Protein AF-A0A843I960-F1 (afdb_monomer_lite)

Structure (mmCIF, N/CA/C/O backbone):
data_AF-A0A843I960-F1
#
_entry.id   AF-A0A843I960-F1
#
loop_
_atom_site.group_PDB
_atom_site.id
_atom_site.type_symbol
_atom_site.label_atom_id
_atom_site.label_alt_id
_atom_site.label_comp_id
_atom_site.label_asym_id
_atom_site.label_entity_id
_atom_site.label_seq_id
_atom_site.pdbx_PDB_ins_code
_atom_site.Cartn_x
_atom_site.Cartn_y
_atom_site.Cartn_z
_atom_site.occupancy
_atom_site.B_iso_or_equiv
_atom_site.auth_seq_id
_atom_site.auth_comp_id
_atom_site.auth_asym_id
_atom_site.auth_atom_id
_atom_site.pdbx_PDB_model_num
ATOM 1 N N . MET A 1 1 ? -19.407 9.917 15.251 1.00 71.75 1 MET A N 1
ATOM 2 C CA . MET A 1 1 ? -18.245 10.824 15.195 1.00 71.75 1 MET A CA 1
ATOM 3 C C . MET A 1 1 ? -16.997 9.963 15.181 1.00 71.75 1 MET A C 1
ATOM 5 O O . MET A 1 1 ? -16.926 9.019 15.966 1.00 71.75 1 MET A O 1
ATOM 9 N N . LYS A 1 2 ? -16.016 10.281 14.335 1.00 81.62 2 LYS A N 1
ATOM 10 C CA . LYS A 1 2 ? -14.798 9.484 14.165 1.00 81.62 2 LYS A CA 1
ATOM 11 C C . LYS A 1 2 ? -13.556 10.279 14.523 1.00 81.62 2 LYS A C 1
ATOM 13 O O . LYS A 1 2 ? -13.384 11.419 14.101 1.00 81.62 2 LYS A O 1
ATOM 18 N N . LYS A 1 3 ? -12.674 9.655 15.297 1.00 86.44 3 LYS A N 1
ATOM 19 C CA . LYS A 1 3 ? -11.383 10.239 15.646 1.00 86.44 3 LYS A CA 1
ATOM 20 C C . LYS A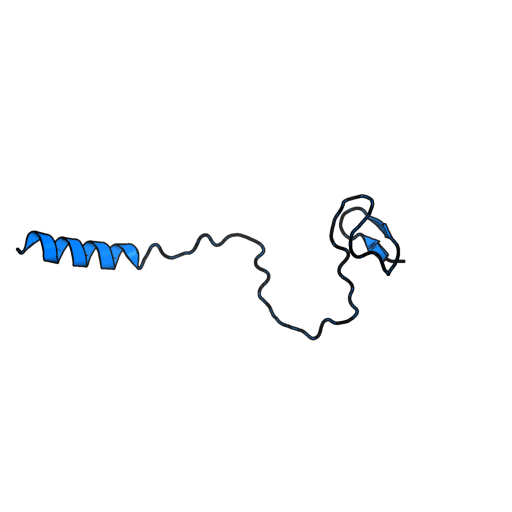 1 3 ? -10.388 9.983 14.520 1.00 86.44 3 LYS A C 1
ATOM 22 O O . LYS A 1 3 ? -10.229 8.846 14.082 1.00 86.44 3 LYS A O 1
ATOM 27 N N . CYS A 1 4 ? -9.711 11.028 14.062 1.00 89.38 4 CYS A N 1
ATOM 28 C CA . CYS A 1 4 ? -8.624 10.899 13.107 1.00 89.38 4 CYS A CA 1
ATOM 29 C C . CYS A 1 4 ? -7.461 10.118 13.746 1.00 89.38 4 CYS A C 1
ATOM 31 O O . CYS A 1 4 ? -7.019 10.505 14.831 1.00 89.38 4 CYS A O 1
ATOM 33 N N . PRO A 1 5 ? -6.938 9.059 13.099 1.00 84.88 5 PRO A N 1
ATOM 34 C CA . PRO A 1 5 ? -5.807 8.302 13.635 1.00 84.88 5 PRO A CA 1
ATOM 35 C C . PRO A 1 5 ? -4.495 9.101 13.636 1.00 84.88 5 PRO A C 1
ATOM 37 O O . PRO A 1 5 ? -3.624 8.810 14.446 1.00 84.88 5 PRO A O 1
ATOM 40 N N . GLU A 1 6 ? -4.373 10.125 12.786 1.00 89.75 6 GLU A N 1
ATOM 41 C CA . GLU A 1 6 ? -3.125 10.888 12.634 1.00 89.75 6 GLU A CA 1
ATOM 42 C C . GLU A 1 6 ? -3.002 12.042 13.631 1.00 89.75 6 GLU A C 1
ATOM 44 O O . GLU A 1 6 ? -1.979 12.195 14.286 1.00 89.75 6 GLU A O 1
ATOM 49 N N . CYS A 1 7 ? -4.036 12.880 13.750 1.00 91.88 7 CYS A N 1
ATOM 50 C CA . CYS A 1 7 ? -3.982 14.084 14.590 1.00 91.88 7 CYS A CA 1
ATOM 51 C C . CYS A 1 7 ? -4.883 14.017 15.826 1.00 91.88 7 CYS A C 1
ATOM 53 O O . CYS A 1 7 ? -4.814 14.884 16.692 1.00 91.88 7 CYS A O 1
ATOM 55 N N . GLY A 1 8 ? -5.751 13.006 15.916 1.00 90.38 8 GLY A N 1
ATOM 56 C CA . GLY A 1 8 ? -6.688 12.855 17.023 1.00 90.38 8 GLY A CA 1
ATOM 57 C C . GLY A 1 8 ? -7.915 13.770 16.982 1.00 90.38 8 GLY A C 1
ATOM 58 O O . GLY A 1 8 ? -8.707 13.709 17.921 1.00 90.38 8 GLY A O 1
ATOM 59 N N . GLU A 1 9 ? -8.099 14.564 15.922 1.00 92.69 9 GLU A N 1
ATOM 60 C CA . GLU A 1 9 ? -9.286 15.408 15.725 1.00 92.69 9 GLU A CA 1
ATOM 61 C C . GLU A 1 9 ? -10.563 14.568 15.643 1.00 92.69 9 GLU A C 1
ATOM 63 O O . GLU A 1 9 ? -10.561 13.490 15.042 1.00 92.69 9 GLU A O 1
ATOM 68 N N . ILE A 1 10 ? -11.665 15.069 16.197 1.00 90.06 10 ILE A N 1
ATOM 69 C CA . ILE A 1 10 ? -12.962 14.397 16.113 1.00 90.06 10 ILE A CA 1
ATOM 70 C C . ILE A 1 10 ? -13.733 14.986 14.930 1.00 90.06 10 ILE A C 1
ATOM 72 O O . ILE A 1 10 ? -14.191 16.120 14.979 1.00 90.06 10 ILE A O 1
ATOM 76 N N . GLY A 1 11 ? -13.874 14.203 13.863 1.00 84.38 11 GLY A N 1
ATOM 77 C CA . GLY A 1 11 ? -14.648 14.570 12.680 1.00 84.38 11 GLY A CA 1
ATOM 78 C C . GLY A 1 11 ? -16.015 13.888 12.618 1.00 84.38 11 GLY A C 1
ATOM 79 O O . GLY A 1 11 ? -16.296 12.916 13.329 1.00 84.38 11 GLY A O 1
ATOM 80 N N . ASP A 1 12 ? -16.862 14.368 11.712 1.00 83.56 12 ASP A N 1
ATOM 81 C CA . ASP A 1 12 ? -18.141 13.732 11.392 1.00 83.56 12 ASP A CA 1
ATOM 82 C C . ASP A 1 12 ? -17.946 12.388 10.691 1.00 83.56 12 ASP A C 1
ATOM 84 O O . ASP A 1 12 ? -17.016 12.223 9.901 1.00 83.56 12 ASP A O 1
ATOM 88 N N . ASP A 1 13 ? -18.854 11.435 10.911 1.00 80.06 13 ASP A N 1
ATOM 89 C CA . ASP A 1 13 ? -18.753 10.096 10.307 1.00 80.06 13 ASP A CA 1
ATOM 90 C C . ASP A 1 13 ? -18.788 10.145 8.771 1.00 80.06 13 ASP A C 1
ATOM 92 O O . ASP A 1 13 ? -18.092 9.374 8.103 1.00 80.06 13 ASP A O 1
ATOM 96 N N . SER A 1 14 ? -19.485 11.139 8.214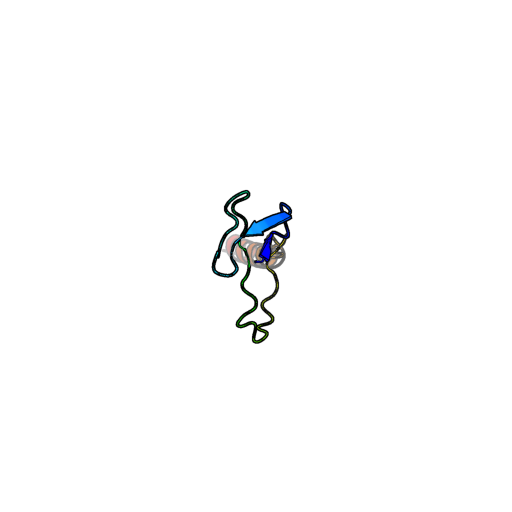 1.00 81.12 14 SER A N 1
ATOM 97 C CA . SER A 1 14 ? -19.590 11.423 6.779 1.00 81.12 14 SER A CA 1
ATOM 98 C C . SER A 1 14 ? -18.337 12.058 6.158 1.00 81.12 14 SER A C 1
ATOM 100 O O . SER A 1 14 ? -18.196 12.064 4.935 1.00 81.12 14 SER A O 1
ATOM 102 N N . SER A 1 15 ? -17.402 12.580 6.959 1.00 81.38 15 SER A N 1
ATOM 103 C CA . SER A 1 15 ? -16.237 13.314 6.445 1.00 81.38 15 SER A CA 1
ATOM 104 C C . SER A 1 15 ? -15.199 12.379 5.826 1.00 81.38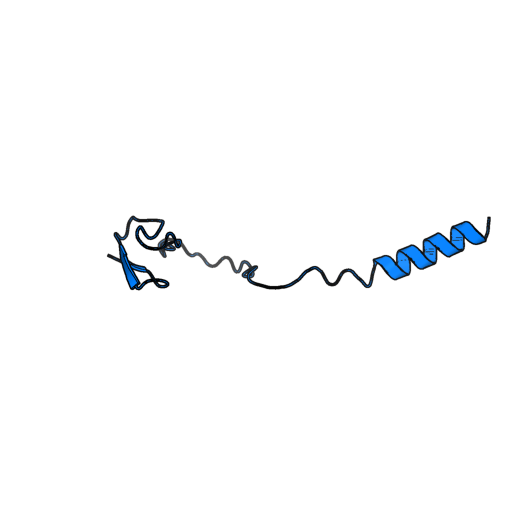 15 SER A C 1
ATOM 106 O O . SER A 1 15 ? -14.613 11.559 6.520 1.00 81.38 15 SER A O 1
ATOM 108 N N . ILE A 1 16 ? -14.908 12.496 4.531 1.00 85.44 16 ILE A N 1
ATOM 109 C CA . ILE A 1 16 ? -13.915 11.632 3.852 1.00 85.44 16 ILE A CA 1
ATOM 110 C C . ILE A 1 16 ? -12.474 12.022 4.224 1.00 85.44 16 ILE A C 1
ATOM 112 O O . ILE A 1 16 ? -11.576 11.181 4.211 1.00 85.44 16 ILE A O 1
ATOM 116 N N . PHE A 1 17 ? -12.252 13.282 4.598 1.00 90.38 17 PHE A N 1
ATOM 117 C CA . PHE A 1 17 ? -10.946 13.828 4.967 1.00 90.38 17 PHE A CA 1
ATOM 118 C C . PHE A 1 17 ? -11.029 14.572 6.297 1.00 90.38 17 PHE A C 1
ATOM 120 O O . PHE A 1 17 ? -12.047 15.192 6.615 1.00 90.38 17 PHE A O 1
ATOM 127 N N . CYS A 1 18 ? -9.949 14.520 7.071 1.00 91.44 18 CYS A N 1
ATOM 128 C CA . CYS A 1 18 ? -9.819 15.275 8.304 1.00 91.44 18 CYS A CA 1
ATOM 129 C C . CYS A 1 18 ? -9.689 16.768 7.990 1.00 91.44 18 CYS A C 1
ATOM 131 O O . CYS A 1 18 ? -8.797 17.167 7.248 1.00 91.44 18 CYS A O 1
ATOM 133 N N . GLN A 1 19 ? -10.546 17.593 8.593 1.00 90.56 19 GLN A N 1
ATOM 134 C CA . GLN A 1 19 ? -10.529 19.049 8.409 1.00 90.56 19 GLN A CA 1
ATOM 135 C C . GLN A 1 19 ? -9.316 19.727 9.067 1.00 90.56 19 GLN A C 1
ATOM 137 O O . GLN A 1 19 ? -8.968 20.840 8.694 1.00 90.56 19 GLN A O 1
ATOM 142 N N . ASN A 1 20 ? -8.671 19.063 10.031 1.00 92.31 20 ASN A N 1
ATOM 143 C CA . ASN A 1 20 ? -7.529 19.612 10.763 1.00 92.31 20 ASN A CA 1
ATOM 144 C C . ASN A 1 20 ? -6.187 19.273 10.083 1.00 92.31 20 ASN A C 1
ATOM 146 O O . ASN A 1 20 ? -5.384 20.161 9.825 1.00 92.31 20 ASN A O 1
ATOM 150 N N . CYS A 1 21 ? -5.946 18.002 9.733 1.00 92.88 21 CYS A N 1
ATOM 151 C CA . CYS A 1 21 ? -4.664 17.572 9.149 1.00 92.88 21 CYS A CA 1
ATOM 152 C C . CYS A 1 21 ? -4.715 17.194 7.660 1.00 92.88 21 CYS A C 1
ATOM 154 O O . CYS A 1 21 ? -3.674 16.928 7.066 1.00 92.88 21 CYS A O 1
ATOM 156 N N . GLY A 1 22 ? -5.902 17.111 7.052 1.00 89.06 22 GLY A N 1
ATOM 157 C CA . GLY A 1 22 ? -6.074 16.715 5.651 1.00 89.06 22 GLY A CA 1
ATOM 158 C C . GLY A 1 22 ? -5.972 15.210 5.373 1.00 89.06 22 GLY A C 1
ATOM 159 O O . GLY A 1 22 ? -6.200 14.799 4.235 1.00 89.06 22 GLY A O 1
ATOM 160 N N . ASN A 1 23 ? -5.674 14.364 6.372 1.00 88.38 23 ASN A N 1
ATOM 161 C CA . ASN A 1 23 ? -5.564 12.922 6.137 1.00 88.38 23 ASN A CA 1
ATOM 162 C C . ASN A 1 23 ? -6.919 12.283 5.790 1.00 88.38 23 ASN A C 1
ATOM 164 O O . ASN A 1 23 ? -7.969 12.688 6.297 1.00 88.38 23 ASN A O 1
ATOM 168 N N . LYS A 1 24 ? -6.901 11.246 4.948 1.00 86.19 24 LYS A N 1
ATOM 169 C CA . LYS A 1 24 ? -8.107 10.521 4.540 1.00 86.19 24 LYS A CA 1
ATOM 170 C C . LYS A 1 24 ? -8.660 9.711 5.715 1.00 86.19 24 LYS A C 1
ATOM 172 O O . LYS A 1 24 ? -8.003 8.820 6.242 1.00 86.19 24 LYS A O 1
ATOM 177 N N . LEU A 1 25 ? -9.898 9.997 6.101 1.00 85.44 25 LEU A N 1
ATOM 178 C CA . LEU A 1 25 ? -10.637 9.241 7.104 1.00 85.44 25 LEU A CA 1
ATOM 179 C C . LEU A 1 25 ? -11.319 8.070 6.395 1.00 85.44 25 LEU A C 1
ATOM 181 O O . LEU A 1 25 ? -12.424 8.200 5.866 1.00 85.44 25 LEU A O 1
ATOM 185 N N 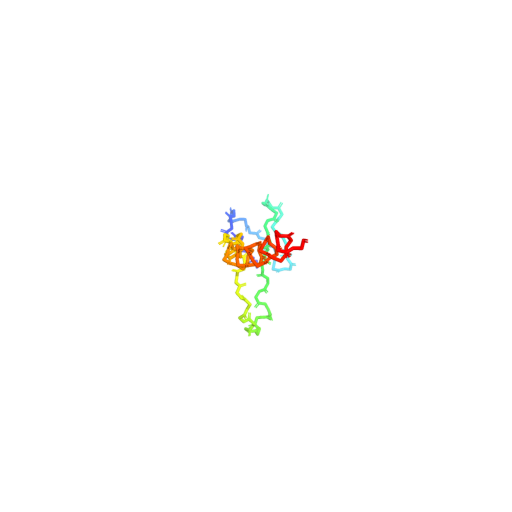. GLU A 1 26 ? -10.624 6.938 6.319 1.00 73.19 26 GLU A N 1
ATOM 186 C CA . GLU A 1 26 ? -11.109 5.759 5.606 1.00 73.19 26 GLU A CA 1
ATOM 187 C C . GLU A 1 26 ? -12.428 5.258 6.220 1.00 73.19 26 GLU A C 1
ATOM 189 O O . GLU A 1 26 ? -12.478 4.865 7.385 1.00 73.19 26 GLU A O 1
ATOM 194 N N . ASN A 1 27 ? -13.520 5.318 5.450 1.00 65.94 27 ASN A N 1
ATOM 195 C CA . ASN A 1 27 ? -14.827 4.852 5.903 1.00 65.94 27 ASN A CA 1
ATOM 196 C C . ASN A 1 27 ? -14.861 3.316 5.837 1.00 65.94 27 ASN A C 1
ATOM 198 O O . ASN A 1 27 ? -14.737 2.734 4.758 1.00 65.94 27 ASN A O 1
ATOM 202 N N . ILE A 1 28 ? -15.009 2.652 6.984 1.00 62.12 28 ILE A N 1
ATOM 203 C CA . ILE A 1 28 ? -15.066 1.185 7.091 1.00 62.12 28 ILE A CA 1
ATOM 204 C C . ILE A 1 28 ? -16.497 0.688 6.815 1.00 62.12 28 ILE A C 1
ATOM 206 O O . ILE A 1 28 ? -17.012 -0.154 7.536 1.00 62.12 28 ILE A O 1
ATOM 210 N N . GLU A 1 29 ? -17.175 1.202 5.789 1.00 60.88 29 GLU A N 1
ATOM 211 C CA . GLU A 1 29 ? -18.531 0.732 5.457 1.00 60.88 29 GLU A CA 1
ATOM 212 C C . GLU A 1 29 ? -18.584 -0.251 4.290 1.00 60.88 29 GLU A C 1
ATOM 214 O O . GLU A 1 29 ? -19.632 -0.830 4.056 1.00 60.88 29 GLU A O 1
ATOM 219 N N . ASN A 1 30 ? -17.473 -0.534 3.602 1.00 58.38 30 ASN A N 1
ATOM 220 C CA . ASN A 1 30 ? -17.398 -1.635 2.633 1.00 58.38 30 ASN A CA 1
ATOM 221 C C . ASN A 1 30 ? -15.940 -2.046 2.379 1.00 58.38 30 ASN A C 1
ATOM 223 O O . ASN A 1 30 ? -15.362 -1.742 1.337 1.00 58.38 30 ASN A O 1
ATOM 227 N N . ARG A 1 31 ? -15.326 -2.762 3.327 1.00 53.09 31 ARG A N 1
ATOM 228 C CA . ARG A 1 31 ? -14.122 -3.558 3.041 1.00 53.09 31 ARG A CA 1
ATOM 229 C C . ARG A 1 31 ? -14.505 -5.025 2.898 1.00 53.09 31 ARG A C 1
ATOM 231 O O . ARG A 1 31 ? -14.201 -5.842 3.761 1.00 53.09 31 ARG A O 1
ATOM 238 N N . THR A 1 32 ? -15.110 -5.387 1.769 1.00 54.72 32 THR A N 1
ATOM 239 C CA . THR A 1 32 ? -14.837 -6.724 1.241 1.00 54.72 32 THR A CA 1
ATOM 240 C C . THR A 1 32 ? -13.358 -6.724 0.899 1.00 54.72 32 THR A C 1
ATOM 242 O O . THR A 1 32 ? -12.907 -5.945 0.059 1.00 54.72 32 THR A O 1
ATOM 245 N N . VAL A 1 33 ? -12.606 -7.532 1.636 1.00 64.81 33 VAL A N 1
ATOM 246 C CA . VAL A 1 33 ? -11.172 -7.757 1.495 1.00 64.81 33 VAL A CA 1
ATOM 247 C C . VAL A 1 33 ? -10.816 -7.922 0.016 1.00 64.81 33 VAL A C 1
ATOM 249 O O . VAL A 1 33 ? -10.960 -8.997 -0.558 1.00 64.81 33 VAL A O 1
ATOM 252 N N . LYS A 1 34 ? -10.313 -6.861 -0.615 1.00 51.72 34 LYS A N 1
ATOM 253 C CA . LYS A 1 34 ? -9.299 -7.033 -1.645 1.00 51.72 34 LYS A CA 1
ATOM 254 C C . LYS A 1 34 ? -7.984 -6.833 -0.931 1.00 51.72 34 LYS A C 1
ATOM 256 O O . LYS A 1 34 ? -7.615 -5.716 -0.585 1.00 51.72 34 LYS A O 1
ATOM 261 N N . ASN A 1 35 ? -7.323 -7.957 -0.675 1.00 62.69 35 ASN A N 1
ATOM 262 C CA . ASN A 1 35 ? -5.881 -8.002 -0.527 1.00 62.69 35 ASN A CA 1
ATOM 263 C C . ASN A 1 35 ? -5.277 -7.373 -1.788 1.00 62.69 35 ASN A C 1
ATOM 265 O O . ASN A 1 35 ? -5.008 -8.058 -2.769 1.00 62.69 35 ASN A O 1
ATOM 269 N N . THR A 1 36 ? -5.125 -6.057 -1.774 1.00 42.03 36 THR A N 1
ATOM 270 C CA . THR A 1 36 ? -4.207 -5.353 -2.652 1.00 42.03 36 THR A CA 1
ATOM 271 C C . THR A 1 36 ? -2.991 -5.067 -1.782 1.00 42.03 36 THR A C 1
ATOM 273 O O . THR A 1 36 ? -3.156 -4.429 -0.738 1.00 42.03 36 THR A O 1
ATOM 276 N N . PRO A 1 37 ? -1.799 -5.575 -2.138 1.00 48.91 37 PRO A N 1
ATOM 277 C CA . PRO A 1 37 ? -0.568 -5.232 -1.449 1.00 48.91 37 PRO A CA 1
ATOM 278 C C . PRO A 1 37 ? -0.482 -3.716 -1.296 1.00 48.91 37 PRO A C 1
ATOM 280 O O . PRO A 1 37 ? -0.588 -2.972 -2.271 1.00 48.91 37 PRO A O 1
ATOM 283 N N . GLN A 1 38 ? -0.357 -3.293 -0.043 1.00 46.22 38 GLN A N 1
ATOM 284 C CA . GLN A 1 38 ? -0.023 -1.942 0.365 1.00 46.22 38 GLN A CA 1
ATOM 285 C C . GLN A 1 38 ? 1.251 -1.568 -0.408 1.00 46.22 38 GLN A C 1
ATOM 287 O O . GLN A 1 38 ? 2.324 -2.073 -0.093 1.00 46.22 38 GLN A O 1
ATOM 292 N N . VAL A 1 39 ? 1.155 -0.741 -1.453 1.00 57.94 39 VAL A N 1
ATOM 293 C CA . VAL A 1 39 ? 2.341 -0.120 -2.065 1.00 57.94 39 VAL A CA 1
ATOM 294 C C . VAL A 1 39 ? 2.682 1.114 -1.230 1.00 57.94 39 VAL A C 1
ATOM 296 O O . VAL A 1 39 ? 2.666 2.245 -1.702 1.00 57.94 39 VAL A O 1
ATOM 299 N N . SER A 1 40 ? 2.896 0.881 0.063 1.00 55.75 40 SER A N 1
ATOM 300 C CA . SER A 1 40 ? 3.725 1.715 0.911 1.00 55.75 40 SER A CA 1
ATOM 301 C C . SER A 1 40 ? 5.124 1.125 0.820 1.00 55.75 40 SER A C 1
ATOM 303 O O . SER A 1 40 ? 5.324 -0.066 1.050 1.00 55.75 40 SER A O 1
ATOM 305 N N . ASP A 1 41 ? 6.066 1.987 0.478 1.00 53.38 41 ASP A N 1
ATOM 306 C CA . ASP A 1 41 ? 7.494 1.789 0.669 1.00 5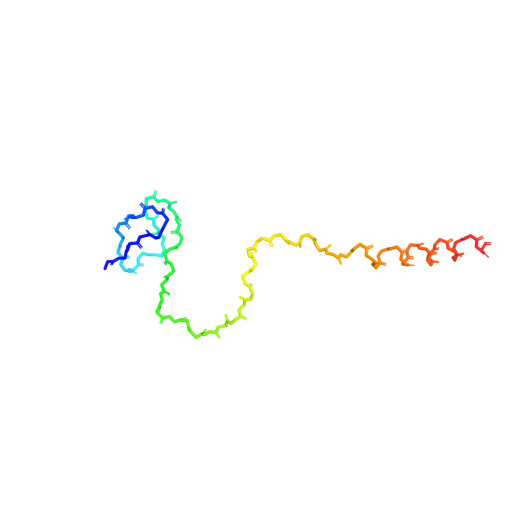3.38 41 ASP A CA 1
ATOM 307 C C . ASP A 1 41 ? 8.240 0.897 -0.333 1.00 53.38 41 ASP A C 1
ATOM 309 O O . ASP A 1 41 ? 8.154 -0.326 -0.389 1.00 53.38 41 ASP A O 1
ATOM 313 N N . SER A 1 42 ? 9.151 1.572 -1.031 1.00 54.75 42 SER A N 1
ATOM 314 C CA . SER A 1 42 ? 10.469 1.042 -1.372 1.00 54.75 42 SER A CA 1
ATOM 315 C C . SER A 1 42 ? 10.496 -0.252 -2.192 1.00 54.75 42 SER A C 1
ATOM 317 O O . SER A 1 42 ? 10.849 -1.333 -1.730 1.00 54.75 42 SER A O 1
ATOM 319 N N . SER A 1 43 ? 10.241 -0.130 -3.487 1.00 53.72 43 SER A N 1
ATOM 320 C CA . SER A 1 43 ? 10.861 -1.017 -4.471 1.00 53.72 43 SER A CA 1
ATOM 321 C C . SER A 1 43 ? 10.933 -0.286 -5.799 1.00 53.72 43 SER A C 1
ATOM 323 O O . SER A 1 43 ? 10.163 -0.544 -6.716 1.00 53.72 43 SER A O 1
ATOM 325 N N . PHE A 1 44 ? 11.895 0.640 -5.889 1.00 50.56 44 PHE A N 1
ATOM 326 C CA . PHE A 1 44 ? 12.567 0.866 -7.162 1.00 50.56 44 PHE A CA 1
ATOM 327 C C . PHE A 1 44 ? 13.046 -0.509 -7.618 1.00 50.56 44 PHE A C 1
ATOM 329 O O . PHE A 1 44 ? 13.855 -1.165 -6.959 1.00 50.56 44 PHE A O 1
ATOM 336 N N . GLU A 1 45 ? 12.376 -0.979 -8.655 1.00 49.88 45 GLU A N 1
ATOM 337 C CA . GLU A 1 45 ? 12.380 -2.336 -9.150 1.00 49.88 45 GLU A CA 1
ATOM 338 C C . GLU A 1 45 ? 13.782 -2.948 -9.186 1.00 49.88 45 GLU A C 1
ATOM 340 O O . GLU A 1 45 ? 14.709 -2.433 -9.816 1.00 49.88 45 GLU A O 1
ATOM 345 N N . LYS A 1 46 ? 13.903 -4.125 -8.568 1.00 49.69 46 LYS A N 1
ATOM 346 C CA . LYS A 1 46 ? 14.962 -5.109 -8.806 1.00 49.69 46 LYS A CA 1
ATOM 347 C C . LYS A 1 46 ? 14.901 -5.626 -10.259 1.00 49.69 46 LYS A C 1
ATOM 349 O O . LYS A 1 46 ? 14.736 -6.816 -10.491 1.00 49.69 46 LYS A O 1
ATOM 354 N N . ILE A 1 47 ? 15.053 -4.743 -11.246 1.00 58.88 47 ILE A N 1
ATOM 355 C CA . ILE A 1 47 ? 15.263 -5.060 -12.668 1.00 58.88 47 ILE A CA 1
ATOM 356 C C . ILE A 1 47 ? 16.657 -4.550 -13.066 1.00 58.88 47 ILE A C 1
ATOM 358 O O . ILE A 1 47 ? 16.846 -3.839 -14.049 1.00 58.88 47 ILE A O 1
ATOM 362 N N . GLN A 1 48 ? 17.680 -4.887 -12.279 1.00 53.53 48 GLN A N 1
ATOM 363 C CA . GLN A 1 48 ? 19.075 -4.716 -12.710 1.00 53.53 48 GLN A CA 1
ATOM 364 C C . GLN A 1 48 ? 19.671 -5.991 -13.317 1.00 53.53 48 GLN A C 1
ATOM 366 O O . GLN A 1 48 ? 20.711 -5.926 -13.960 1.00 53.53 48 GLN A O 1
ATOM 371 N N . THR A 1 49 ? 19.002 -7.141 -13.204 1.00 54.31 49 THR A N 1
ATOM 372 C CA . THR A 1 49 ? 19.553 -8.412 -13.700 1.00 54.31 49 THR A CA 1
ATOM 373 C C . THR A 1 49 ? 19.252 -8.655 -15.185 1.00 54.31 49 THR A C 1
ATOM 375 O O . THR A 1 49 ? 20.076 -9.241 -15.874 1.00 54.31 49 THR A O 1
ATOM 378 N N . ILE A 1 50 ? 18.136 -8.149 -15.729 1.00 57.28 50 ILE A N 1
ATOM 379 C CA . ILE A 1 50 ? 17.744 -8.402 -17.136 1.00 57.28 50 ILE A CA 1
ATOM 380 C C . ILE A 1 50 ? 18.504 -7.501 -18.132 1.00 57.28 50 ILE A C 1
ATOM 382 O O . ILE A 1 50 ? 18.824 -7.937 -19.237 1.00 57.28 50 ILE A O 1
ATOM 386 N N . LYS A 1 51 ? 18.868 -6.266 -17.749 1.00 55.31 51 LYS A N 1
ATOM 387 C CA . LYS A 1 51 ? 19.588 -5.337 -18.646 1.00 55.31 51 LYS A CA 1
ATOM 388 C C . LYS A 1 51 ? 21.031 -5.760 -18.951 1.00 55.31 51 LYS A C 1
ATOM 390 O O . LYS A 1 51 ? 21.511 -5.461 -20.037 1.00 55.31 51 LYS A O 1
ATOM 395 N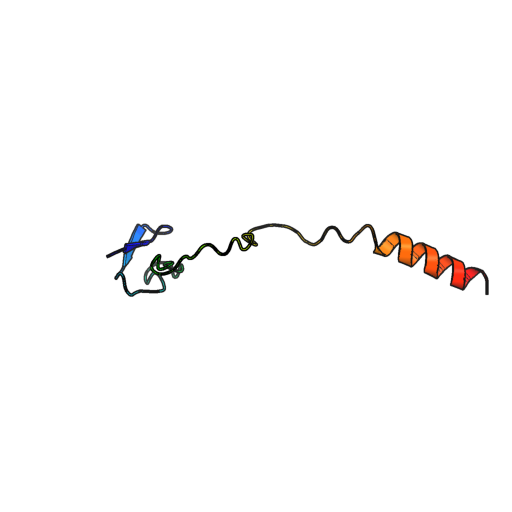 N . ILE A 1 52 ? 21.708 -6.464 -18.038 1.00 60.41 52 ILE A N 1
ATOM 396 C CA . ILE A 1 52 ? 23.102 -6.905 -18.230 1.00 60.41 52 ILE A CA 1
ATOM 397 C C . ILE A 1 52 ? 23.191 -8.021 -19.273 1.00 60.41 52 ILE A C 1
ATOM 399 O O . ILE A 1 52 ? 23.985 -7.910 -20.200 1.00 60.41 52 ILE A O 1
ATOM 403 N N . PHE A 1 53 ? 22.336 -9.047 -19.184 1.00 66.81 53 PHE A N 1
ATOM 404 C CA . PHE A 1 53 ? 22.336 -10.133 -20.170 1.00 66.81 53 PHE A CA 1
ATOM 405 C C . PHE A 1 53 ? 21.953 -9.636 -21.566 1.00 66.81 53 PHE A C 1
ATOM 407 O O . PHE A 1 53 ? 22.604 -10.006 -22.538 1.00 66.81 53 PHE A O 1
ATOM 414 N N . GLY A 1 54 ? 20.965 -8.739 -21.667 1.00 67.88 54 GLY A N 1
ATOM 415 C CA . GLY A 1 54 ? 20.608 -8.110 -22.941 1.00 67.88 54 GLY A CA 1
ATOM 416 C C . GLY A 1 54 ? 21.751 -7.276 -23.529 1.00 67.88 54 GLY A C 1
ATOM 417 O O . GLY A 1 54 ? 22.073 -7.429 -24.702 1.00 67.88 54 GLY A O 1
ATOM 418 N N . TYR A 1 55 ? 22.409 -6.441 -22.717 1.00 74.69 55 TYR A N 1
ATOM 419 C CA . TYR A 1 55 ? 23.535 -5.615 -23.164 1.00 74.69 55 TYR A CA 1
ATOM 420 C C . TYR A 1 55 ? 24.737 -6.459 -23.609 1.00 74.69 55 TYR A C 1
ATOM 422 O O . TYR A 1 55 ? 25.314 -6.192 -24.659 1.00 74.69 55 TYR A O 1
ATOM 430 N N . SER A 1 56 ? 25.079 -7.517 -22.868 1.00 74.69 56 SER A N 1
ATOM 431 C CA . SER A 1 56 ? 26.162 -8.432 -23.247 1.00 74.69 56 SER A CA 1
ATOM 432 C C . SER A 1 56 ? 25.883 -9.178 -24.555 1.00 74.69 56 SER A C 1
ATOM 434 O O . SER A 1 56 ? 26.795 -9.312 -25.364 1.00 74.69 56 SER A O 1
ATOM 436 N N . ILE A 1 57 ? 24.643 -9.621 -24.795 1.00 75.12 57 ILE A N 1
ATOM 437 C CA . ILE A 1 57 ? 24.253 -10.283 -26.054 1.00 75.12 57 ILE A CA 1
ATOM 438 C C . ILE A 1 57 ? 24.329 -9.296 -27.233 1.00 75.12 57 ILE A C 1
ATOM 440 O O . ILE A 1 57 ? 24.921 -9.613 -28.259 1.00 75.12 57 ILE A O 1
ATOM 444 N N . ILE A 1 58 ? 23.800 -8.076 -27.074 1.00 75.88 58 ILE A N 1
ATOM 445 C CA . ILE A 1 58 ? 23.787 -7.047 -28.133 1.00 75.88 58 ILE A CA 1
ATOM 446 C C . ILE A 1 58 ? 25.209 -6.616 -28.525 1.00 75.88 58 ILE A C 1
ATOM 448 O O . ILE A 1 58 ? 25.497 -6.435 -29.705 1.00 75.88 58 ILE A O 1
ATOM 452 N N . VAL A 1 59 ? 26.113 -6.458 -27.554 1.00 74.56 59 VAL A N 1
ATOM 453 C CA . VAL A 1 59 ? 27.498 -6.039 -27.823 1.00 74.56 59 VAL A CA 1
ATOM 454 C C . VAL A 1 59 ? 28.291 -7.126 -28.562 1.00 74.56 59 VAL A C 1
ATOM 456 O O . VAL A 1 59 ? 29.118 -6.791 -29.406 1.00 74.56 59 VAL A O 1
ATOM 459 N N . LEU A 1 60 ? 28.029 -8.413 -28.307 1.00 74.88 60 LEU A N 1
ATOM 460 C CA . LEU A 1 60 ? 28.690 -9.513 -29.023 1.00 74.88 60 LEU A CA 1
ATOM 461 C C . LEU A 1 60 ? 28.254 -9.603 -30.494 1.00 74.88 60 LEU A C 1
ATOM 463 O O . LEU A 1 60 ? 29.107 -9.794 -31.354 1.00 74.88 60 LEU A O 1
ATOM 467 N N . GLU A 1 61 ? 26.968 -9.401 -30.792 1.00 75.31 61 GLU A N 1
ATOM 468 C CA . GLU A 1 61 ? 26.445 -9.375 -32.170 1.00 75.31 61 GLU A CA 1
ATOM 469 C C . GLU A 1 61 ? 27.028 -8.211 -32.994 1.00 75.31 61 GLU A C 1
ATOM 471 O O . GLU A 1 61 ? 27.321 -8.370 -34.174 1.00 75.31 61 GLU A O 1
ATOM 476 N N . ILE A 1 62 ? 27.253 -7.044 -32.376 1.00 75.62 62 ILE A N 1
ATOM 477 C CA . ILE A 1 62 ? 27.807 -5.861 -33.062 1.00 75.62 62 ILE A CA 1
ATOM 478 C C . ILE A 1 62 ? 29.312 -6.000 -33.348 1.00 75.62 62 ILE A C 1
ATOM 480 O O . ILE A 1 62 ? 29.785 -5.479 -34.351 1.00 75.62 62 ILE A O 1
ATOM 484 N N . ILE A 1 63 ? 30.079 -6.669 -32.482 1.00 76.31 63 ILE A N 1
ATOM 485 C CA . ILE A 1 63 ? 31.542 -6.809 -32.636 1.00 76.31 63 ILE A CA 1
ATOM 486 C C . ILE A 1 63 ? 31.921 -7.868 -33.690 1.00 76.31 63 ILE A C 1
ATOM 488 O O . ILE A 1 63 ? 33.041 -7.852 -34.197 1.00 76.31 63 ILE A O 1
ATOM 492 N N . VAL A 1 64 ? 31.015 -8.796 -34.008 1.00 74.44 64 VAL A N 1
ATOM 493 C CA . VAL A 1 64 ? 31.275 -9.945 -34.899 1.00 74.44 64 VAL A CA 1
ATOM 494 C C . VAL A 1 64 ? 30.815 -9.693 -36.355 1.00 74.44 64 VAL A C 1
ATOM 496 O O . VAL A 1 64 ? 30.934 -10.583 -37.197 1.00 74.44 64 VAL A O 1
ATOM 499 N N . ILE A 1 65 ? 30.359 -8.476 -36.683 1.00 67.75 65 ILE A N 1
ATOM 500 C CA . ILE A 1 65 ? 30.038 -8.001 -38.048 1.00 67.75 65 ILE A CA 1
ATOM 501 C C . ILE A 1 65 ? 31.153 -7.081 -38.551 1.00 67.75 65 ILE A C 1
ATOM 503 O O . ILE A 1 65 ? 31.575 -7.262 -39.716 1.00 67.75 65 ILE A O 1
#

Secondary structure (DSSP, 8-state):
-EE-TTT--EE-TT-SB-TTT--B---TT-----------S------SHHHHHHHHHHHHHHHT-

Sequence (65 aa):
MKKCPECGEIGDDSSIFCQNCGNKLENIENRTVKNTPQVSDSSFEKIQTIKIFGYSIIVLEIIVI

Foldseek 3Di:
DDADPPPRDDDDLPDQADPPPRHGPDNPPDPPDDPDPDPDDDDPDPPPPVVVVVVVVVVVVVVVD

pLDDT: mean 71.31, std 14.86, range [42.03, 92.88]

Radius of gyration: 24.36 Å; chains: 1; bounding box: 51×30×55 Å